Protein AF-A0A379LNS8-F1 (afdb_monomer)

Secondary structure (DSSP, 8-state):
----GGG--HHHHHHHHHHHHHHHHHHHHTTPEEEEEEEEETTTEEEEEEEEE--SS--EEEEE---PPP-------

Radius of gyration: 15.74 Å; Cα contacts (8 Å, |Δi|>4): 82; chains: 1; bounding box: 26×38×44 Å

pLDDT: mean 81.38, std 19.81, range [40.81, 98.62]

Structure (mmCIF, N/CA/C/O backbone):
data_AF-A0A379LNS8-F1
#
_entry.id   AF-A0A379LNS8-F1
#
loop_
_atom_site.group_PDB
_atom_site.id
_atom_site.type_symbol
_atom_site.label_atom_id
_atom_site.label_alt_id
_atom_site.label_comp_id
_atom_site.label_asym_id
_atom_site.label_entity_id
_atom_site.label_seq_id
_atom_site.pdbx_PDB_ins_code
_atom_site.Cartn_x
_atom_site.Cartn_y
_atom_site.Cartn_z
_atom_site.occupancy
_atom_site.B_iso_or_equiv
_atom_site.auth_seq_id
_atom_site.auth_comp_id
_atom_site.auth_asym_id
_atom_site.auth_atom_id
_atom_site.pdbx_PDB_model_num
ATOM 1 N N . MET A 1 1 ? -0.582 -17.269 8.765 1.00 46.34 1 MET A N 1
ATOM 2 C CA . MET A 1 1 ? 0.199 -18.399 8.213 1.00 46.34 1 MET A CA 1
ATOM 3 C C . MET A 1 1 ? 1.394 -17.832 7.471 1.00 46.34 1 MET A C 1
ATOM 5 O O . MET A 1 1 ? 1.197 -16.834 6.787 1.00 46.34 1 MET A O 1
ATOM 9 N N . PRO A 1 2 ? 2.600 -18.409 7.594 1.00 40.81 2 PRO A N 1
ATOM 10 C CA . PRO A 1 2 ? 3.698 -18.032 6.715 1.00 40.81 2 PRO A CA 1
ATOM 11 C C . PRO A 1 2 ? 3.373 -18.484 5.276 1.00 40.81 2 PRO A C 1
ATOM 13 O O . PRO A 1 2 ? 2.677 -19.491 5.105 1.00 40.81 2 PRO A O 1
ATOM 16 N N . PRO A 1 3 ? 3.831 -17.761 4.243 1.00 50.22 3 PRO A N 1
ATOM 17 C CA . PRO A 1 3 ? 3.646 -18.182 2.859 1.00 50.22 3 PRO A CA 1
ATOM 18 C C . PRO A 1 3 ? 4.430 -19.474 2.596 1.00 50.22 3 PRO A C 1
ATOM 20 O O . PRO A 1 3 ? 5.547 -19.638 3.085 1.00 50.22 3 PRO A O 1
ATOM 23 N N . ASN A 1 4 ? 3.847 -20.396 1.825 1.00 50.53 4 ASN A N 1
ATOM 24 C CA . ASN A 1 4 ? 4.536 -21.602 1.376 1.00 50.53 4 ASN A CA 1
ATOM 25 C C . ASN A 1 4 ? 5.545 -21.225 0.268 1.00 50.53 4 ASN A C 1
ATOM 27 O O . ASN A 1 4 ? 5.118 -20.845 -0.826 1.00 50.53 4 ASN A O 1
ATOM 31 N N . PRO A 1 5 ? 6.866 -21.339 0.502 1.00 51.47 5 PRO A N 1
ATOM 32 C CA . PRO A 1 5 ? 7.882 -20.910 -0.459 1.00 51.47 5 PRO A CA 1
ATOM 33 C C . PRO A 1 5 ? 7.906 -21.747 -1.750 1.00 51.47 5 PRO A C 1
ATOM 35 O O . PRO A 1 5 ? 8.540 -21.337 -2.720 1.00 51.47 5 PRO A O 1
ATOM 38 N N . SER A 1 6 ? 7.206 -22.888 -1.806 1.00 49.06 6 SER A N 1
ATOM 39 C CA . SER A 1 6 ? 7.194 -23.780 -2.974 1.00 49.06 6 SER A CA 1
ATOM 40 C C . SER A 1 6 ? 6.198 -23.394 -4.081 1.00 49.06 6 SER A C 1
ATOM 42 O O . SER A 1 6 ? 6.117 -24.104 -5.079 1.00 49.06 6 SER A O 1
ATOM 44 N N . LEU A 1 7 ? 5.441 -22.298 -3.932 1.00 50.19 7 LEU A N 1
ATOM 45 C CA . LEU A 1 7 ? 4.543 -21.759 -4.973 1.00 50.19 7 LEU A CA 1
ATOM 46 C C . LEU A 1 7 ? 5.135 -20.551 -5.727 1.00 50.19 7 LEU A C 1
ATOM 48 O O . LEU A 1 7 ? 4.493 -19.996 -6.620 1.00 50.19 7 LEU 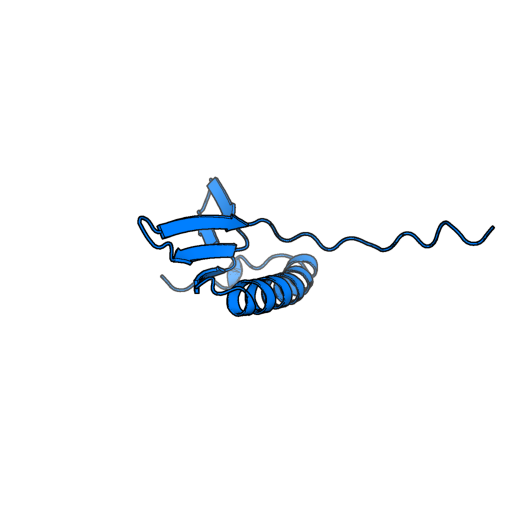A O 1
ATOM 52 N N . LEU A 1 8 ? 6.364 -20.145 -5.389 1.00 46.41 8 LEU A N 1
ATOM 53 C CA . LEU A 1 8 ? 7.034 -18.992 -5.991 1.00 46.41 8 LEU A CA 1
ATOM 54 C C . LEU A 1 8 ? 7.572 -19.365 -7.379 1.00 46.41 8 LEU A C 1
ATOM 56 O O . LEU A 1 8 ? 8.580 -20.053 -7.547 1.00 46.41 8 LEU A O 1
ATOM 60 N N . SER A 1 9 ? 6.826 -18.918 -8.377 1.00 48.09 9 SER A N 1
ATOM 61 C CA . SER A 1 9 ? 6.873 -19.253 -9.785 1.00 48.09 9 SER A CA 1
ATOM 62 C C . SER A 1 9 ? 7.555 -18.140 -10.593 1.00 48.09 9 SER A C 1
ATOM 64 O O . SER A 1 9 ? 7.169 -16.980 -10.579 1.00 48.09 9 SER A O 1
ATOM 66 N N . SER A 1 10 ? 8.544 -18.531 -11.401 1.00 44.59 10 SER A N 1
ATOM 67 C CA . SER A 1 10 ? 9.132 -17.744 -12.500 1.00 44.59 10 SER A CA 1
ATOM 68 C C . SER A 1 10 ? 9.986 -16.499 -12.133 1.00 44.59 10 SER A C 1
ATOM 70 O O . SER A 1 10 ? 9.644 -15.704 -11.260 1.00 44.59 10 SER A O 1
ATOM 72 N N . PRO A 1 11 ? 11.086 -16.227 -12.874 1.00 46.34 11 PRO A N 1
ATOM 73 C CA . PRO A 1 11 ? 11.878 -14.989 -12.781 1.00 46.34 11 PRO A CA 1
ATOM 74 C C . PRO A 1 11 ? 11.074 -13.677 -12.875 1.00 46.34 11 PRO A C 1
ATOM 76 O O . PRO A 1 11 ? 11.550 -12.639 -12.413 1.00 46.34 11 PRO A O 1
ATOM 79 N N . LYS A 1 12 ? 9.854 -13.711 -13.438 1.00 48.06 12 LYS A N 1
ATOM 80 C CA 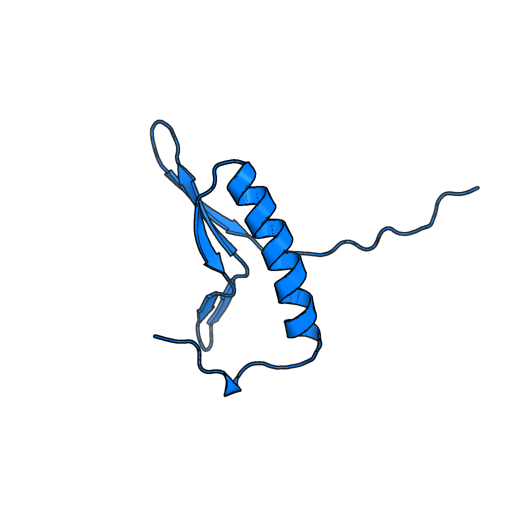. LYS A 1 12 ? 8.919 -12.573 -13.440 1.00 48.06 12 LYS A CA 1
ATOM 81 C C . LYS A 1 12 ? 8.471 -12.170 -12.027 1.00 48.06 12 LYS A C 1
ATOM 83 O O . LYS A 1 12 ? 8.434 -10.971 -11.765 1.00 48.06 12 LYS A O 1
ATOM 88 N N . GLN A 1 13 ? 8.235 -13.113 -11.107 1.00 52.28 13 GLN A N 1
ATOM 89 C CA . GLN A 1 13 ? 7.859 -12.786 -9.720 1.00 52.28 13 GLN A CA 1
ATOM 90 C C . GLN A 1 13 ? 9.014 -12.132 -8.942 1.00 52.28 13 GLN A C 1
ATOM 92 O O . GLN A 1 13 ? 8.789 -11.212 -8.162 1.00 52.28 13 GLN A O 1
ATOM 97 N N . ARG A 1 14 ? 10.278 -12.499 -9.222 1.00 50.22 14 ARG A N 1
ATOM 98 C CA . ARG A 1 14 ? 11.453 -11.818 -8.628 1.00 50.22 14 ARG A CA 1
ATOM 99 C C . ARG A 1 14 ? 11.612 -10.364 -9.094 1.00 50.22 14 ARG A C 1
ATOM 101 O O . ARG A 1 14 ? 12.166 -9.558 -8.352 1.00 50.22 14 ARG A O 1
ATOM 108 N N . GLN A 1 15 ? 11.155 -10.016 -10.303 1.00 55.00 15 GLN A N 1
ATOM 109 C CA . GLN A 1 15 ? 11.140 -8.623 -10.774 1.00 55.00 15 GLN A CA 1
ATOM 110 C C . GLN A 1 15 ? 9.954 -7.819 -10.220 1.00 55.00 15 GLN A C 1
ATOM 112 O O . GLN A 1 15 ? 10.135 -6.626 -9.976 1.00 55.00 15 GLN A O 1
ATOM 117 N N . GLY A 1 16 ? 8.793 -8.449 -9.994 1.00 59.84 16 GLY A N 1
ATOM 118 C CA . GLY A 1 16 ? 7.610 -7.820 -9.382 1.00 59.84 16 GLY A CA 1
ATOM 119 C C . GLY A 1 16 ? 7.908 -7.231 -8.003 1.00 59.84 16 GLY A C 1
ATOM 120 O O . GLY A 1 16 ? 7.760 -6.023 -7.807 1.00 59.84 16 GLY A O 1
ATOM 121 N N . GLY A 1 17 ? 8.533 -8.026 -7.125 1.00 75.38 17 GLY A N 1
ATOM 122 C CA . GLY A 1 17 ? 8.811 -7.617 -5.742 1.00 75.38 17 GLY A CA 1
ATOM 123 C C . GLY A 1 17 ? 9.655 -6.342 -5.590 1.00 75.38 17 GLY A C 1
ATOM 124 O O . GLY A 1 17 ? 9.490 -5.594 -4.628 1.00 75.38 17 GLY A O 1
ATOM 125 N N . ARG A 1 18 ? 10.537 -6.021 -6.552 1.00 85.62 18 ARG A N 1
ATOM 126 C CA . ARG A 1 18 ? 11.292 -4.753 -6.515 1.00 85.62 18 ARG A CA 1
ATOM 127 C C . ARG A 1 18 ? 10.386 -3.545 -6.758 1.00 85.62 18 ARG A C 1
ATOM 129 O O . ARG A 1 18 ? 10.566 -2.518 -6.107 1.00 85.62 18 ARG A O 1
ATOM 136 N N . TYR A 1 19 ? 9.470 -3.633 -7.720 1.00 89.19 19 TYR A N 1
ATOM 137 C CA . TYR A 1 19 ? 8.573 -2.524 -8.049 1.00 89.19 19 TYR A CA 1
ATOM 138 C C . TYR A 1 19 ? 7.450 -2.387 -7.025 1.00 89.19 19 TYR A C 1
ATOM 140 O O . TYR A 1 19 ? 7.100 -1.259 -6.691 1.00 89.19 19 TYR A O 1
ATOM 148 N N . GLU A 1 20 ? 6.978 -3.502 -6.464 1.00 90.81 20 GLU A N 1
ATOM 149 C CA . GLU A 1 20 ? 6.093 -3.505 -5.294 1.00 90.81 20 GLU A CA 1
ATOM 150 C C . GLU A 1 20 ? 6.730 -2.761 -4.124 1.00 90.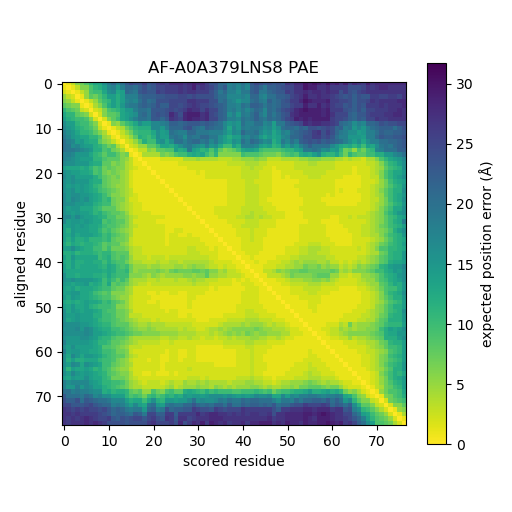81 20 GLU A C 1
ATOM 152 O O . GLU A 1 20 ? 6.104 -1.873 -3.553 1.00 90.81 20 GLU A O 1
ATOM 157 N N . LYS A 1 21 ? 8.007 -3.038 -3.823 1.00 92.88 21 LYS A N 1
ATOM 158 C CA . LYS A 1 21 ? 8.725 -2.322 -2.767 1.00 92.88 21 LYS A CA 1
ATOM 159 C C . LYS A 1 21 ? 8.820 -0.817 -3.032 1.00 92.88 21 LYS A C 1
ATOM 161 O O . LYS A 1 21 ? 8.561 -0.034 -2.129 1.00 92.88 21 LYS A O 1
ATOM 166 N N . ILE A 1 22 ? 9.158 -0.406 -4.255 1.00 94.88 22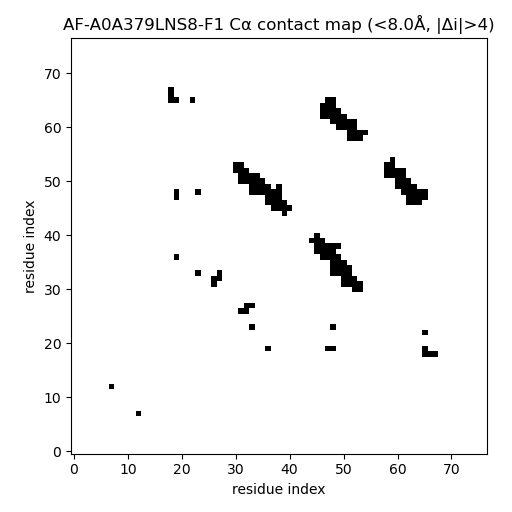 ILE A N 1
ATOM 167 C CA . ILE A 1 22 ? 9.228 1.023 -4.612 1.00 94.88 22 ILE A CA 1
ATOM 168 C C . ILE A 1 22 ? 7.857 1.695 -4.448 1.00 94.88 22 ILE A C 1
ATOM 170 O O . ILE A 1 22 ? 7.776 2.801 -3.919 1.00 94.88 22 ILE A O 1
ATOM 174 N N . ALA A 1 23 ? 6.783 1.033 -4.887 1.00 96.00 23 ALA A N 1
ATOM 175 C CA . ALA A 1 23 ? 5.425 1.544 -4.740 1.00 96.00 23 ALA A CA 1
ATOM 176 C C . ALA A 1 23 ? 5.003 1.629 -3.264 1.00 96.00 23 ALA A C 1
ATOM 178 O O . ALA A 1 23 ? 4.446 2.645 -2.852 1.00 96.00 23 ALA A O 1
ATOM 179 N N . ALA A 1 24 ? 5.315 0.607 -2.463 1.00 96.69 24 ALA A N 1
ATOM 180 C CA . ALA A 1 24 ? 5.054 0.591 -1.028 1.00 96.69 24 ALA A CA 1
ATOM 181 C C . ALA A 1 24 ? 5.793 1.728 -0.311 1.00 96.69 24 ALA A C 1
ATOM 183 O O . ALA A 1 24 ? 5.155 2.516 0.383 1.00 96.69 24 ALA A O 1
ATOM 184 N N . ASP A 1 25 ? 7.101 1.869 -0.548 1.00 97.69 25 ASP A N 1
ATOM 185 C CA . ASP A 1 25 ? 7.923 2.918 0.062 1.00 97.69 25 ASP A CA 1
ATOM 186 C C . ASP A 1 25 ? 7.375 4.319 -0.301 1.00 97.69 25 ASP A C 1
ATOM 188 O O . ASP A 1 25 ? 7.259 5.187 0.566 1.00 97.69 25 ASP A O 1
ATOM 192 N N . PHE A 1 26 ? 6.964 4.534 -1.560 1.00 97.62 26 PHE A N 1
ATOM 193 C CA . PHE A 1 26 ? 6.327 5.783 -1.998 1.00 97.62 26 PHE A CA 1
ATOM 194 C C . PHE A 1 26 ? 5.003 6.050 -1.268 1.00 97.62 26 PHE A C 1
ATOM 196 O O . PHE A 1 26 ? 4.803 7.145 -0.747 1.00 97.62 26 PHE A O 1
ATOM 203 N N . LEU A 1 27 ? 4.102 5.066 -1.202 1.00 98.00 27 LEU A N 1
ATOM 204 C CA . LEU A 1 27 ? 2.795 5.226 -0.556 1.00 98.00 27 LEU A CA 1
ATOM 205 C C . LEU A 1 27 ? 2.926 5.446 0.957 1.00 98.00 27 LEU A C 1
ATOM 207 O O . LEU A 1 27 ? 2.190 6.256 1.520 1.00 98.00 27 LEU A O 1
ATOM 211 N N . GLN A 1 28 ? 3.900 4.802 1.603 1.00 98.06 28 GLN A N 1
ATOM 212 C CA . GLN A 1 28 ? 4.208 5.053 3.011 1.00 98.06 28 GLN A CA 1
ATOM 213 C C . GLN A 1 28 ? 4.673 6.488 3.255 1.00 98.06 28 GLN A C 1
ATOM 215 O O . GLN A 1 28 ? 4.235 7.120 4.216 1.00 98.06 28 GLN A O 1
ATOM 220 N N . GLN A 1 29 ? 5.489 7.049 2.359 1.00 98.31 29 GLN A N 1
ATOM 221 C CA . GLN A 1 29 ? 5.877 8.463 2.424 1.00 98.31 29 GLN A CA 1
ATOM 222 C C . GLN A 1 29 ? 4.689 9.420 2.233 1.00 98.31 29 GLN A C 1
ATOM 224 O O . GLN A 1 29 ? 4.735 10.541 2.730 1.00 98.31 29 GLN A O 1
ATOM 229 N N . GLN A 1 30 ? 3.618 8.986 1.560 1.00 97.81 30 GLN A N 1
ATOM 230 C CA . GLN A 1 30 ? 2.361 9.742 1.452 1.00 97.81 30 GLN A CA 1
ATOM 231 C C . GLN A 1 30 ? 1.439 9.577 2.676 1.00 97.81 30 GLN A C 1
ATOM 233 O O . GLN A 1 30 ? 0.327 10.101 2.684 1.00 97.81 30 GLN A O 1
ATOM 238 N N . GLY A 1 31 ? 1.883 8.862 3.715 1.00 97.62 31 GLY A N 1
ATOM 239 C CA . GLY A 1 31 ? 1.146 8.688 4.967 1.00 97.62 31 GLY A CA 1
ATOM 240 C C . GLY A 1 31 ? 0.233 7.462 5.014 1.00 97.62 31 GLY A C 1
ATOM 241 O O . GLY A 1 31 ? -0.570 7.349 5.939 1.00 97.62 31 GLY A O 1
ATOM 242 N N . LEU A 1 32 ? 0.335 6.542 4.048 1.00 98.56 32 LEU A N 1
ATOM 243 C CA . LEU A 1 32 ? -0.393 5.274 4.094 1.00 98.56 32 LEU A CA 1
ATOM 244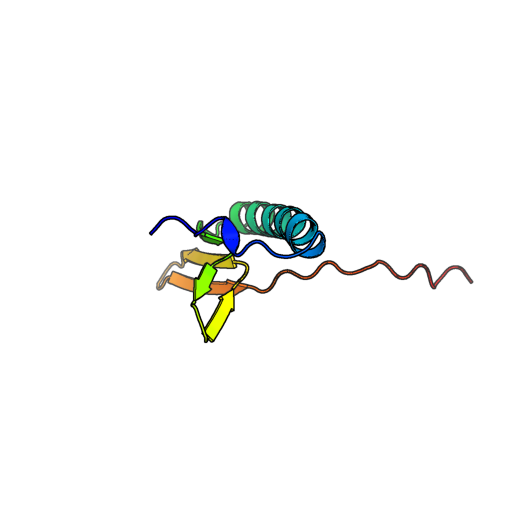 C C . LEU A 1 32 ? 0.379 4.228 4.910 1.00 98.56 32 LEU A C 1
ATOM 246 O O . LEU A 1 32 ? 1.604 4.148 4.869 1.00 98.56 32 LEU A O 1
ATOM 250 N N . SER A 1 33 ? -0.347 3.362 5.603 1.00 98.00 33 SER A N 1
ATOM 251 C CA . SER A 1 33 ? 0.216 2.237 6.352 1.00 98.00 33 SER A CA 1
ATOM 252 C C . SER A 1 33 ? 0.046 0.942 5.567 1.00 98.00 33 SER A C 1
ATOM 254 O O . SER A 1 33 ? -1.058 0.624 5.130 1.00 98.00 33 SER A O 1
ATOM 256 N N . ILE A 1 34 ? 1.118 0.166 5.400 1.00 97.50 34 ILE A N 1
ATOM 257 C CA . ILE A 1 34 ? 1.056 -1.149 4.747 1.00 97.50 34 ILE A CA 1
ATOM 258 C C . ILE A 1 34 ? 0.344 -2.141 5.673 1.00 97.50 34 ILE A C 1
ATOM 260 O O . ILE A 1 34 ? 0.771 -2.342 6.808 1.00 97.50 34 ILE A O 1
ATOM 264 N N . ILE A 1 35 ? -0.713 -2.779 5.170 1.00 97.94 35 ILE A N 1
ATOM 265 C CA . ILE A 1 35 ? -1.389 -3.906 5.829 1.00 97.94 35 ILE A CA 1
ATOM 266 C C . ILE A 1 35 ? -0.796 -5.227 5.334 1.00 97.94 35 ILE A C 1
ATOM 268 O O . ILE A 1 35 ? -0.486 -6.107 6.135 1.00 97.94 35 ILE A O 1
ATOM 272 N N . ALA A 1 36 ? -0.642 -5.378 4.016 1.00 94.00 36 ALA A N 1
ATOM 273 C CA . ALA A 1 36 ? -0.073 -6.574 3.405 1.00 94.00 36 ALA A CA 1
ATOM 274 C C . ALA A 1 36 ? 0.579 -6.258 2.055 1.00 94.00 36 ALA A C 1
ATOM 276 O O . ALA A 1 36 ? 0.190 -5.317 1.364 1.00 94.00 36 ALA A O 1
ATOM 277 N N . THR A 1 37 ? 1.542 -7.090 1.672 1.00 92.56 37 THR A N 1
ATOM 278 C CA . THR A 1 37 ? 2.180 -7.088 0.351 1.00 92.56 37 THR A CA 1
ATOM 279 C C . THR A 1 37 ? 2.175 -8.507 -0.203 1.00 92.56 37 THR A C 1
ATOM 281 O O . THR A 1 37 ? 2.376 -9.436 0.585 1.00 92.56 37 THR A O 1
ATOM 284 N N . ASN A 1 38 ? 2.009 -8.679 -1.517 1.00 88.94 38 ASN A N 1
ATOM 285 C CA . ASN A 1 38 ? 1.923 -9.988 -2.174 1.00 88.94 38 ASN A CA 1
ATOM 286 C C . ASN A 1 38 ? 0.928 -10.907 -1.440 1.00 88.94 38 ASN A C 1
ATOM 288 O O . ASN A 1 38 ? 1.253 -12.016 -1.000 1.00 88.94 38 ASN A O 1
ATOM 292 N N . TRP A 1 39 ? -0.277 -10.384 -1.200 1.00 90.81 39 TRP A N 1
ATOM 293 C CA . TRP A 1 39 ? -1.324 -11.129 -0.520 1.00 90.81 39 TRP A CA 1
ATOM 294 C C . TRP A 1 39 ? -1.926 -12.136 -1.494 1.00 90.81 39 TRP A C 1
ATOM 296 O O . TRP A 1 39 ? -2.374 -11.768 -2.575 1.00 90.81 39 TRP A O 1
ATOM 306 N N . GLN A 1 40 ? -1.950 -13.408 -1.108 1.00 87.00 40 GLN A N 1
ATOM 307 C CA . GLN A 1 40 ? -2.413 -14.498 -1.960 1.00 87.00 40 GLN A CA 1
ATOM 308 C C . GLN A 1 40 ? -3.573 -15.227 -1.296 1.00 87.00 40 GLN A C 1
ATOM 310 O O . GLN A 1 40 ? -3.470 -15.642 -0.139 1.00 87.00 40 GLN A O 1
ATOM 315 N N . GLN A 1 41 ? -4.641 -15.455 -2.059 1.00 90.75 41 GLN A N 1
ATOM 316 C CA . GLN A 1 41 ? -5.744 -16.320 -1.666 1.00 90.75 41 GLN A CA 1
ATOM 317 C C . GLN A 1 41 ? -5.858 -17.492 -2.641 1.00 90.75 41 GLN A C 1
ATOM 319 O O . GLN A 1 41 ? -6.238 -17.296 -3.805 1.00 90.75 41 GLN A O 1
ATOM 324 N N . PRO A 1 42 ? -5.575 -18.728 -2.185 1.00 86.56 42 PRO A N 1
ATOM 325 C CA . PRO A 1 42 ? -5.655 -19.908 -3.030 1.00 86.56 42 PRO A CA 1
ATOM 326 C C . PRO A 1 42 ? -7.001 -20.001 -3.751 1.00 86.56 42 PRO A C 1
ATOM 328 O O . PRO A 1 42 ? -8.057 -19.901 -3.128 1.00 86.56 42 PRO A O 1
ATOM 331 N N . LYS A 1 43 ? -6.947 -20.247 -5.066 1.00 87.31 43 LYS A N 1
ATOM 332 C CA . LYS A 1 43 ? -8.109 -20.408 -5.961 1.00 87.31 43 LYS A CA 1
ATOM 333 C C . LYS A 1 43 ? -8.945 -19.139 -6.206 1.00 87.31 43 LYS A C 1
ATOM 335 O O . LYS A 1 43 ? -9.955 -19.241 -6.894 1.00 87.31 43 LYS A O 1
ATOM 340 N N . VAL A 1 44 ? -8.540 -17.977 -5.688 1.00 91.12 44 VAL A N 1
ATOM 341 C CA . VAL A 1 44 ? -9.244 -16.697 -5.900 1.00 91.12 44 VAL A CA 1
ATOM 342 C C . VAL A 1 44 ? -8.365 -15.711 -6.658 1.00 91.12 44 VAL A C 1
ATOM 344 O O . VAL A 1 44 ? -8.790 -15.188 -7.683 1.00 91.12 44 VAL A O 1
ATOM 347 N N . GLY A 1 45 ? -7.137 -15.483 -6.190 1.00 87.31 45 GLY A N 1
ATOM 348 C CA . GLY A 1 45 ? -6.222 -14.543 -6.827 1.00 87.31 45 GLY A CA 1
ATOM 349 C C . GLY A 1 45 ? -5.188 -13.972 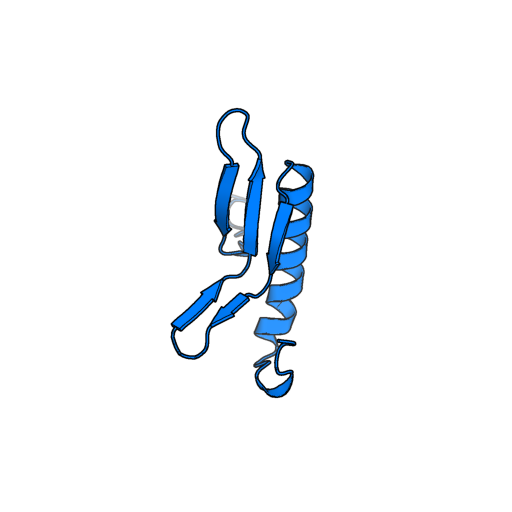-5.865 1.00 87.31 45 GLY A C 1
ATOM 350 O O . GLY A 1 45 ? -4.956 -14.511 -4.779 1.00 87.31 45 GLY A O 1
ATOM 351 N N . GLU A 1 46 ? -4.584 -12.871 -6.289 1.00 89.12 46 GLU A N 1
ATOM 352 C CA . GLU A 1 46 ? -3.549 -12.144 -5.562 1.00 89.12 46 GLU A CA 1
ATOM 353 C C . GLU A 1 46 ? -3.830 -10.639 -5.567 1.00 89.12 46 GLU A C 1
ATOM 355 O O . GLU A 1 46 ? -4.588 -10.141 -6.403 1.00 89.12 46 GLU A O 1
ATOM 360 N N . ILE A 1 47 ? -3.258 -9.937 -4.590 1.00 91.38 47 ILE A N 1
ATOM 361 C CA . ILE A 1 47 ? -3.265 -8.478 -4.490 1.00 91.38 47 ILE A CA 1
ATOM 362 C C . ILE A 1 47 ? -1.849 -8.034 -4.132 1.00 91.38 47 ILE A C 1
ATOM 364 O O . ILE A 1 47 ? -1.310 -8.456 -3.103 1.00 91.38 47 ILE A O 1
ATOM 368 N N . ASP A 1 48 ? -1.274 -7.150 -4.946 1.00 93.50 48 ASP A N 1
ATOM 369 C CA . ASP A 1 48 ? 0.101 -6.686 -4.757 1.00 93.50 48 ASP A CA 1
ATOM 370 C C . ASP A 1 48 ? 0.270 -5.930 -3.438 1.00 93.50 48 ASP A C 1
ATOM 372 O O . ASP A 1 48 ? 1.142 -6.275 -2.641 1.00 93.50 48 ASP A O 1
ATOM 376 N N . LEU A 1 49 ? -0.564 -4.915 -3.179 1.00 95.88 49 LEU A N 1
ATOM 377 C CA . LEU A 1 49 ? -0.509 -4.113 -1.955 1.00 95.88 49 LEU A CA 1
ATOM 378 C C . LEU A 1 49 ? -1.902 -3.893 -1.356 1.00 95.88 49 LEU A C 1
ATOM 380 O O . LEU A 1 49 ? -2.852 -3.523 -2.051 1.00 95.88 49 LEU A O 1
ATOM 384 N N . ILE A 1 50 ? -1.989 -4.042 -0.036 1.00 97.44 50 ILE A N 1
ATOM 385 C CA . ILE A 1 50 ? -3.144 -3.660 0.779 1.00 97.44 50 ILE A CA 1
ATOM 386 C C . ILE A 1 50 ? -2.665 -2.622 1.791 1.00 97.44 50 ILE A C 1
ATOM 388 O O . ILE A 1 50 ? -1.716 -2.882 2.536 1.00 97.44 50 ILE A O 1
ATOM 392 N N . LEU A 1 51 ? -3.303 -1.452 1.824 1.00 98.50 51 LEU A N 1
ATOM 393 C CA . LEU A 1 51 ? -2.908 -0.333 2.679 1.00 98.50 51 LEU A CA 1
ATOM 394 C C . LEU A 1 51 ? -4.096 0.270 3.426 1.00 98.50 51 LEU A C 1
ATOM 396 O O . LEU A 1 51 ? -5.239 0.173 2.984 1.00 98.50 51 LEU A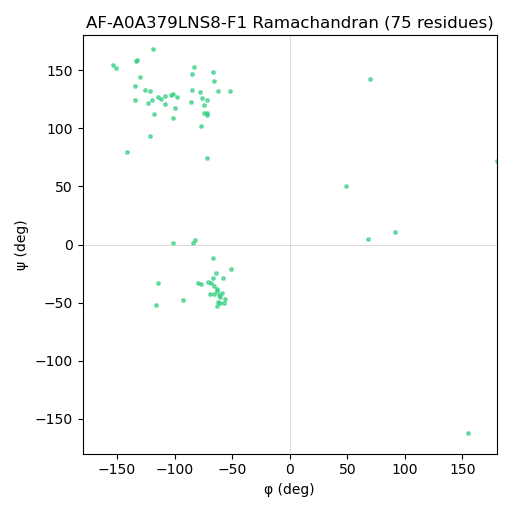 O 1
ATOM 400 N N . LEU A 1 52 ? -3.797 0.962 4.519 1.00 98.62 52 LEU A N 1
ATOM 401 C CA . LEU A 1 52 ? -4.718 1.856 5.204 1.00 98.62 52 LEU A CA 1
ATOM 402 C C . LEU A 1 52 ? -4.276 3.299 4.976 1.00 98.62 52 LEU A C 1
ATOM 404 O O . LEU A 1 52 ? -3.129 3.639 5.258 1.00 98.62 52 LEU A O 1
ATOM 408 N N . GLN A 1 53 ? -5.181 4.153 4.518 1.00 98.38 53 GLN A N 1
ATOM 409 C CA . GLN A 1 53 ? -5.007 5.597 4.578 1.00 98.38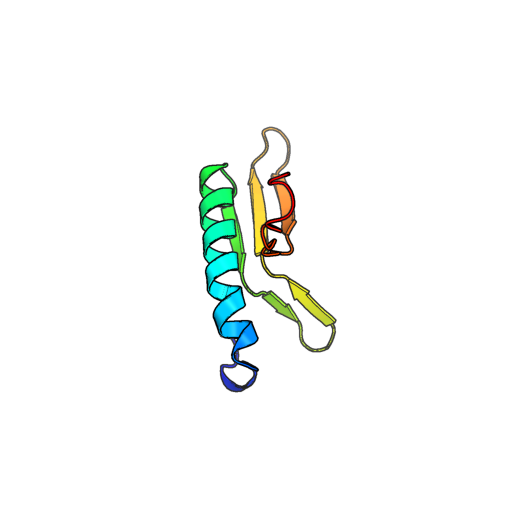 53 GLN A CA 1
ATOM 410 C C . GLN A 1 53 ? -5.827 6.129 5.756 1.00 98.38 53 GLN A C 1
ATOM 412 O O . GLN A 1 53 ? -7.060 6.133 5.670 1.00 98.38 53 GLN A O 1
ATOM 417 N N . PRO A 1 54 ? -5.179 6.575 6.844 1.00 97.25 54 PRO A N 1
ATOM 418 C CA . PRO A 1 54 ? -5.887 7.198 7.947 1.00 97.25 54 PRO A CA 1
ATOM 419 C C . PRO A 1 54 ? -6.572 8.480 7.483 1.00 97.25 54 PRO A C 1
ATOM 421 O O . PRO A 1 54 ? -5.962 9.317 6.810 1.00 97.25 54 PRO A O 1
ATOM 424 N N . GLY A 1 55 ? -7.840 8.638 7.838 1.00 95.38 55 GLY A N 1
ATOM 425 C CA . GLY A 1 55 ? -8.593 9.856 7.563 1.00 95.38 55 GLY A CA 1
ATOM 426 C C . GLY A 1 55 ? -9.059 10.521 8.849 1.00 95.38 55 GLY A C 1
ATOM 427 O O . GLY A 1 55 ? -8.993 9.962 9.938 1.00 95.38 55 GLY A O 1
ATOM 428 N N . ARG A 1 56 ? -9.544 11.760 8.740 1.00 94.75 56 ARG A N 1
ATOM 429 C CA . ARG A 1 56 ? -9.998 12.516 9.919 1.00 94.75 56 ARG A CA 1
ATOM 430 C C . ARG A 1 56 ? -11.306 11.976 10.509 1.00 94.75 56 ARG A C 1
ATOM 432 O O . ARG A 1 56 ? -11.527 12.110 11.705 1.00 94.75 56 ARG A O 1
ATOM 439 N N . ALA A 1 57 ? -12.180 11.436 9.661 1.00 96.44 57 ALA A N 1
ATOM 440 C CA . ALA A 1 57 ? -13.497 10.928 10.048 1.00 96.44 57 ALA A CA 1
ATOM 441 C C . ALA A 1 57 ? -13.624 9.408 9.868 1.00 96.44 57 ALA A C 1
ATOM 443 O O . ALA A 1 57 ? -14.314 8.757 10.645 1.00 96.44 57 ALA A O 1
ATOM 444 N N . TRP A 1 58 ? -12.956 8.845 8.861 1.00 97.12 58 TRP A N 1
ATOM 445 C CA . TRP A 1 58 ? -12.892 7.411 8.601 1.00 97.12 58 TRP A CA 1
ATOM 446 C C . TRP A 1 58 ? -11.573 7.069 7.924 1.00 97.12 58 TRP A C 1
ATOM 448 O O . TRP A 1 58 ? -11.019 7.881 7.179 1.00 97.12 58 TRP A O 1
ATOM 458 N N . ASP A 1 59 ? -11.117 5.844 8.140 1.00 98.06 59 ASP A N 1
ATOM 459 C CA . ASP A 1 59 ? -9.978 5.296 7.422 1.00 98.06 59 ASP A CA 1
ATOM 460 C C . ASP A 1 59 ? -10.419 4.736 6.069 1.00 98.06 59 ASP A C 1
ATOM 462 O O . ASP A 1 59 ? -11.560 4.304 5.887 1.00 98.06 59 ASP A O 1
ATOM 466 N N . THR A 1 60 ? -9.502 4.733 5.105 1.00 98.25 60 THR A N 1
ATOM 467 C CA . THR A 1 60 ? -9.729 4.155 3.777 1.00 98.25 60 THR A CA 1
ATOM 468 C C . THR A 1 60 ? -8.864 2.918 3.594 1.00 98.25 60 THR A C 1
ATOM 470 O O . THR A 1 60 ? -7.643 2.985 3.724 1.00 98.25 60 THR A O 1
ATOM 473 N N . LEU A 1 61 ? -9.494 1.791 3.258 1.00 98.50 61 LEU A N 1
ATOM 474 C CA . LEU A 1 61 ? -8.800 0.570 2.858 1.00 98.50 61 LEU A CA 1
ATOM 475 C C . LEU A 1 61 ? -8.497 0.625 1.356 1.00 98.50 61 LEU A C 1
ATOM 477 O O . LEU A 1 61 ? -9.408 0.769 0.541 1.00 98.50 61 LEU A O 1
ATOM 481 N N . VAL A 1 62 ? -7.222 0.511 0.993 1.00 98.00 62 VAL A N 1
ATOM 482 C CA . VAL A 1 62 ? -6.734 0.647 -0.384 1.00 98.00 62 VAL A CA 1
ATOM 483 C C . VAL A 1 62 ? -6.181 -0.688 -0.869 1.00 98.00 62 VAL A C 1
ATOM 485 O O . VAL A 1 62 ? -5.293 -1.258 -0.240 1.00 98.00 62 VAL A O 1
ATOM 488 N N . PHE A 1 63 ? -6.668 -1.148 -2.021 1.00 97.06 63 PHE A N 1
ATOM 489 C CA . PHE A 1 63 ? -6.115 -2.278 -2.768 1.00 97.06 63 PHE A CA 1
ATOM 490 C C . PHE A 1 63 ? -5.442 -1.732 -4.027 1.00 97.06 63 PHE A C 1
ATOM 492 O O . PHE A 1 63 ? -6.097 -1.056 -4.823 1.00 97.06 63 PHE A O 1
ATOM 499 N N . ALA A 1 64 ? -4.145 -1.982 -4.196 1.00 95.31 64 ALA A N 1
ATOM 500 C CA . ALA A 1 64 ? -3.368 -1.424 -5.299 1.00 95.31 64 ALA A CA 1
ATOM 501 C C . ALA A 1 64 ? -2.654 -2.516 -6.100 1.00 95.31 64 ALA A C 1
ATOM 503 O O . ALA A 1 64 ? -1.986 -3.372 -5.528 1.00 95.31 64 ALA A O 1
ATOM 504 N N . GLU A 1 65 ? -2.773 -2.420 -7.425 1.00 94.50 65 GLU A N 1
ATOM 505 C CA . GLU A 1 65 ? -2.053 -3.225 -8.416 1.00 94.50 65 GLU A CA 1
ATOM 506 C C . GLU A 1 65 ? -0.837 -2.437 -8.928 1.00 94.50 65 GLU A C 1
ATOM 508 O O . GLU A 1 65 ? -0.971 -1.295 -9.393 1.00 94.50 65 GLU A O 1
ATOM 513 N N . VAL A 1 66 ? 0.356 -3.027 -8.883 1.00 92.31 66 VAL A N 1
ATOM 514 C CA . VAL A 1 66 ? 1.618 -2.348 -9.190 1.00 92.31 66 VAL A CA 1
ATOM 515 C C . VAL A 1 66 ? 2.071 -2.666 -10.612 1.00 92.31 66 VAL A C 1
ATOM 517 O O . VAL A 1 66 ? 2.425 -3.787 -10.965 1.00 92.31 66 VAL A O 1
ATOM 520 N N . ARG A 1 67 ? 2.149 -1.634 -11.465 1.00 90.44 67 ARG A N 1
ATOM 521 C CA . ARG A 1 67 ? 2.571 -1.786 -12.867 1.00 90.44 67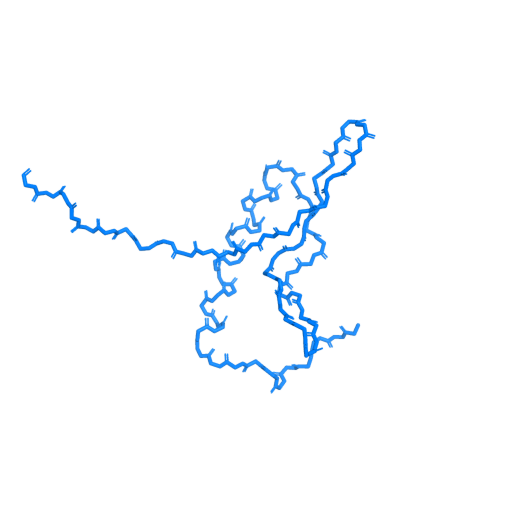 ARG A CA 1
ATOM 522 C C . ARG A 1 67 ? 3.763 -0.909 -13.217 1.00 90.44 67 ARG A C 1
ATOM 524 O O . ARG A 1 67 ? 3.685 0.318 -13.198 1.00 90.44 67 ARG A O 1
ATOM 531 N N . LYS A 1 68 ? 4.855 -1.535 -13.666 1.00 88.62 68 LYS A N 1
ATOM 532 C CA . LYS A 1 68 ? 5.973 -0.824 -14.299 1.00 88.62 68 LYS A CA 1
ATOM 533 C C . LYS A 1 68 ? 5.582 -0.388 -15.712 1.00 88.62 68 LYS A C 1
ATOM 535 O O . LYS A 1 68 ? 5.369 -1.226 -16.588 1.00 88.62 68 LYS A O 1
ATOM 540 N N . ARG A 1 69 ? 5.601 0.918 -15.977 1.00 86.88 69 ARG A N 1
ATOM 541 C CA . ARG A 1 69 ? 5.507 1.452 -17.342 1.00 86.88 69 ARG A CA 1
ATOM 542 C C . ARG A 1 69 ? 6.893 1.472 -17.995 1.00 86.88 69 ARG A C 1
ATOM 544 O O . ARG A 1 69 ? 7.867 1.906 -17.384 1.00 86.88 69 ARG A O 1
ATOM 551 N N . LYS A 1 70 ? 6.998 0.996 -19.239 1.00 85.06 70 LYS A N 1
ATOM 552 C CA . LYS A 1 70 ? 8.173 1.274 -20.079 1.00 85.06 70 LYS A CA 1
ATOM 553 C C . LYS A 1 70 ? 8.033 2.695 -20.615 1.00 85.06 70 LYS A C 1
ATOM 555 O O . LYS A 1 70 ? 6.974 3.036 -21.131 1.00 85.06 70 LYS A O 1
ATOM 560 N N . VAL A 1 71 ? 9.084 3.500 -20.508 1.00 76.62 71 VAL A N 1
ATOM 561 C CA . VAL A 1 71 ? 9.151 4.767 -21.240 1.00 76.62 71 VAL A CA 1
ATOM 562 C C . VAL A 1 71 ? 9.366 4.402 -22.707 1.00 76.62 71 VAL A C 1
ATOM 564 O O . VAL A 1 71 ? 10.381 3.798 -23.048 1.00 76.62 71 VAL A O 1
ATOM 567 N N . SER A 1 72 ? 8.380 4.667 -23.560 1.00 64.69 72 SER A N 1
ATOM 568 C CA . SER A 1 72 ? 8.554 4.557 -25.005 1.00 64.69 72 SER A CA 1
ATOM 569 C C . SER A 1 72 ? 9.428 5.717 -25.463 1.00 64.69 72 SER A C 1
ATOM 571 O O . SER A 1 72 ? 8.997 6.866 -25.423 1.00 64.69 72 SER A O 1
ATOM 573 N N . THR A 1 73 ? 10.655 5.429 -25.894 1.00 59.72 73 THR A N 1
ATOM 574 C CA . THR A 1 73 ? 11.507 6.392 -26.601 1.00 59.72 73 THR A CA 1
ATOM 575 C C . THR A 1 73 ? 10.943 6.600 -28.005 1.00 59.72 73 THR A C 1
ATOM 577 O O . THR A 1 73 ? 11.429 6.045 -28.987 1.00 59.72 73 THR A O 1
ATOM 580 N N . THR A 1 74 ? 9.842 7.330 -28.117 1.00 61.44 74 THR A N 1
ATOM 581 C CA . THR A 1 74 ? 9.295 7.753 -29.406 1.00 61.44 74 THR A CA 1
ATOM 582 C C . THR A 1 74 ? 8.778 9.163 -29.234 1.00 61.44 74 THR A C 1
ATOM 584 O O . THR A 1 74 ? 7.604 9.351 -28.977 1.00 61.44 74 THR A O 1
ATOM 587 N N . GLU A 1 75 ? 9.715 10.108 -29.275 1.00 55.03 75 GLU A N 1
ATOM 588 C CA . GLU A 1 75 ? 9.557 11.495 -29.731 1.00 55.03 75 GLU A CA 1
ATOM 589 C C . GLU A 1 75 ? 10.923 12.190 -29.586 1.00 55.03 75 GLU A C 1
ATOM 591 O O . GLU A 1 75 ? 11.188 12.978 -28.687 1.00 55.03 75 GLU A O 1
ATOM 596 N N . MET A 1 76 ? 11.845 11.812 -30.472 1.00 50.88 76 MET A N 1
ATOM 597 C CA . MET A 1 76 ? 12.825 12.750 -31.016 1.00 50.88 76 MET A CA 1
ATOM 598 C C . MET A 1 76 ? 12.610 12.730 -32.528 1.00 50.88 76 MET A C 1
ATOM 600 O O . MET A 1 76 ? 13.104 11.839 -33.222 1.00 50.88 76 MET A O 1
ATOM 604 N N . ARG A 1 77 ? 11.783 13.653 -33.009 1.00 46.88 77 ARG A N 1
ATOM 605 C CA . ARG A 1 77 ? 11.748 14.108 -34.397 1.00 46.88 77 ARG A CA 1
ATOM 606 C C . ARG A 1 77 ? 11.681 15.620 -34.377 1.00 46.88 77 ARG A C 1
ATOM 608 O O . ARG A 1 77 ? 10.888 16.130 -33.558 1.00 46.88 77 ARG A O 1
#

Solvent-accessible surface area (backbone atoms only — not comparable to full-atom values): 5060 Å² total; per-residue (Å²): 130,83,82,71,78,89,72,78,61,63,78,65,51,69,56,46,56,57,53,46,48,54,51,50,55,53,44,39,74,74,62,32,42,82,75,43,63,70,41,73,43,91,100,77,51,72,43,48,33,33,32,38,38,81,49,96,89,56,70,43,84,43,80,45,81,80,77,89,79,78,84,76,93,78,83,90,127

Mean predicted aligned error: 9.21 Å

Organism: NCBI:txid29432

Sequence (77 aa):
MPPNPSLLSSPKQRQGGRYEKIAADFLQQQGLSIIATNWQQPKVGEIDLILLQPGRAWDTLVFAEVRKRKVSTTEMR

InterPro domains:
  IPR003509 UPF0102 protein YraN-like [PF02021] (19-72)
  IPR003509 UPF0102 protein YraN-like [PTHR34039] (12-71)
  IPR011335 Restriction endonuclease type II-like [SSF52980] (14-70)
  IPR011856 tRNA endonuclease-like domain superfamily [G3DSA:3.40.1350.10] (19-77)

Foldseek 3Di:
DDDDPVVDDDPVSVVLVVQLVVVVVVVVVVVKAWPDAQADDPPPGTFGTWIWRDDPVDIDIDTDDGDDDDDPPPDDD